Protein AF-A0A2K3NH56-F1 (afdb_monomer_lite)

Sequence (55 aa):
LHWLGDKYFLRGSEGNDIHKTNVPSLRISFRYETWKDEMQYIYAGQATFPEDVDP

InterPro domains:
  IPR006329 AMP deaminase [PF19326] (2-43)
  IPR006329 AMP deaminase [PTHR11359] (2-47)
  IPR032466 Metal-dependent hydrolase [SSF51556] (2-43)

Structure (mmCIF, N/CA/C/O backbone):
data_AF-A0A2K3NH56-F1
#
_entry.id   AF-A0A2K3NH56-F1
#
loop_
_atom_site.group_PDB
_atom_site.id
_atom_site.type_symbol
_atom_site.label_atom_id
_atom_site.label_alt_id
_atom_site.label_comp_id
_atom_site.label_asym_id
_atom_site.label_entity_id
_atom_site.label_seq_id
_atom_site.pdbx_PDB_ins_code
_atom_site.Cartn_x
_atom_site.Cartn_y
_atom_site.Cartn_z
_atom_site.occupancy
_atom_site.B_iso_or_equiv
_atom_site.auth_seq_id
_atom_site.auth_comp_id
_atom_site.auth_asym_id
_atom_site.auth_atom_id
_atom_site.pdbx_PDB_model_num
ATOM 1 N N . LEU A 1 1 ? 3.287 6.929 -17.500 1.00 68.50 1 LEU A N 1
ATOM 2 C CA . LEU A 1 1 ? 3.694 5.503 -17.580 1.00 68.50 1 LEU A CA 1
ATOM 3 C C . LEU A 1 1 ? 5.188 5.298 -17.908 1.00 68.50 1 LEU A C 1
ATOM 5 O O . LEU A 1 1 ? 5.719 4.217 -17.685 1.00 68.50 1 LEU A O 1
ATOM 9 N N . HIS A 1 2 ? 5.928 6.327 -18.357 1.00 87.88 2 HIS A N 1
ATOM 10 C CA . HIS A 1 2 ? 7.366 6.186 -18.642 1.00 87.88 2 HIS A CA 1
ATOM 11 C C . HIS A 1 2 ? 8.209 5.865 -17.390 1.00 87.88 2 HIS A C 1
ATOM 13 O O . HIS A 1 2 ? 9.011 4.939 -17.429 1.00 87.88 2 HIS A O 1
ATOM 19 N N . TRP A 1 3 ? 7.951 6.550 -16.271 1.00 89.94 3 TRP A N 1
ATOM 20 C CA . TRP A 1 3 ? 8.865 6.610 -15.122 1.00 89.94 3 TRP A CA 1
ATOM 21 C C . TRP A 1 3 ? 8.694 5.531 -14.047 1.00 89.94 3 TRP A C 1
ATOM 23 O O . TRP A 1 3 ? 9.674 5.181 -13.409 1.00 89.94 3 TRP A O 1
ATOM 33 N N . LEU A 1 4 ? 7.478 5.026 -13.815 1.00 90.62 4 LEU A N 1
ATOM 34 C CA . LEU A 1 4 ? 7.181 4.149 -12.664 1.00 90.62 4 LEU A CA 1
ATOM 35 C C . LEU A 1 4 ? 6.700 2.746 -13.050 1.00 90.62 4 LEU A C 1
ATOM 37 O O . LEU A 1 4 ? 6.701 1.854 -12.214 1.00 90.62 4 LEU A O 1
ATOM 41 N N . GLY A 1 5 ? 6.313 2.553 -14.312 1.00 92.00 5 GLY A N 1
ATOM 42 C CA . GLY A 1 5 ? 5.708 1.312 -14.793 1.00 92.00 5 GLY A CA 1
ATOM 43 C C . GLY A 1 5 ? 4.262 1.530 -15.202 1.00 92.00 5 GLY A C 1
ATOM 44 O O . GLY A 1 5 ? 3.680 2.585 -14.930 1.00 92.00 5 GLY A O 1
ATOM 45 N N . ASP A 1 6 ? 3.696 0.538 -15.887 1.00 93.56 6 ASP A N 1
ATOM 46 C CA . ASP A 1 6 ? 2.350 0.678 -16.436 1.00 93.56 6 ASP A CA 1
ATOM 47 C C . ASP A 1 6 ? 1.248 0.542 -15.379 1.00 93.56 6 ASP A C 1
ATOM 49 O O . ASP A 1 6 ? 0.139 1.034 -15.549 1.00 93.56 6 ASP A O 1
ATOM 53 N N . LYS A 1 7 ? 1.593 -0.082 -14.253 1.00 94.12 7 LYS A N 1
ATOM 54 C CA . LYS A 1 7 ? 0.690 -0.413 -13.153 1.00 94.12 7 LYS A CA 1
ATOM 55 C C . LYS A 1 7 ? 0.827 0.516 -11.950 1.00 94.12 7 LYS A C 1
ATOM 57 O O . LYS A 1 7 ? 0.354 0.177 -10.879 1.00 94.12 7 LYS A O 1
ATOM 62 N N . TYR A 1 8 ? 1.457 1.682 -12.101 1.00 92.94 8 TYR A N 1
ATOM 63 C CA . TYR A 1 8 ? 1.757 2.578 -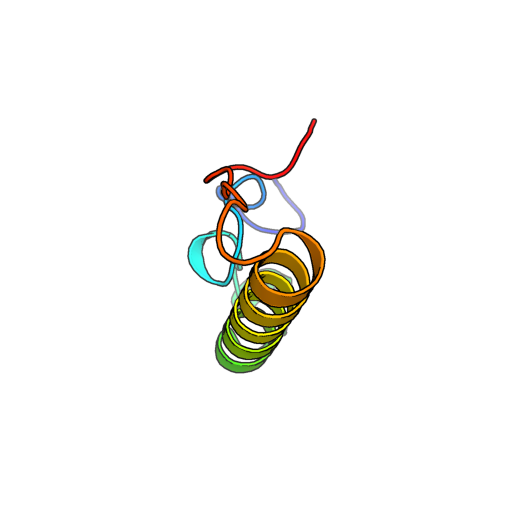10.970 1.00 92.94 8 TYR A CA 1
ATOM 64 C C . TYR A 1 8 ? 0.524 3.001 -10.147 1.00 92.94 8 TYR A C 1
ATOM 66 O O . TYR A 1 8 ? 0.676 3.457 -9.018 1.00 92.94 8 TYR A O 1
ATOM 74 N N . PHE A 1 9 ? -0.671 2.901 -10.734 1.00 93.25 9 PHE A N 1
ATOM 75 C CA . PHE A 1 9 ? -1.949 3.211 -10.101 1.00 93.25 9 PHE A CA 1
ATOM 76 C C . PHE A 1 9 ? -2.446 2.101 -9.165 1.00 93.25 9 PHE A C 1
ATOM 78 O O . PHE A 1 9 ? -3.340 2.365 -8.374 1.00 93.25 9 PHE A O 1
ATOM 85 N N . LEU A 1 10 ? -1.874 0.893 -9.213 1.00 94.62 10 LEU A N 1
ATOM 86 C CA . LEU A 1 10 ? -2.183 -0.174 -8.263 1.00 94.62 10 LEU A CA 1
ATOM 87 C C . LEU A 1 10 ? -1.485 0.095 -6.929 1.00 94.62 10 LEU A C 1
ATOM 89 O O . LEU A 1 10 ? -0.311 0.475 -6.877 1.00 94.62 10 LEU A O 1
ATOM 93 N N . ARG A 1 11 ? -2.190 -0.151 -5.828 1.00 93.19 11 ARG A N 1
ATOM 94 C CA . ARG A 1 11 ? 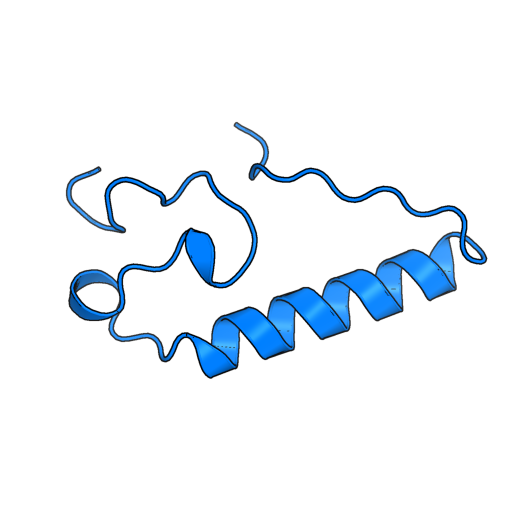-1.645 -0.020 -4.478 1.00 93.19 11 ARG A CA 1
ATOM 95 C C . ARG A 1 11 ? -0.793 -1.242 -4.110 1.00 93.19 11 ARG A C 1
ATOM 97 O O . ARG A 1 11 ? -0.999 -2.355 -4.585 1.00 93.19 11 ARG A O 1
ATOM 104 N N . GLY A 1 12 ? 0.179 -1.038 -3.222 1.00 93.50 12 GLY A N 1
ATOM 105 C CA . GLY A 1 12 ? 1.079 -2.101 -2.776 1.00 93.50 12 GLY A CA 1
ATOM 106 C C . GLY A 1 12 ? 2.167 -2.433 -3.800 1.00 93.50 12 GLY A C 1
ATOM 107 O O . GLY A 1 12 ? 2.551 -1.600 -4.621 1.00 93.50 12 GLY A O 1
ATOM 108 N N . SER A 1 13 ? 2.737 -3.634 -3.707 1.00 95.56 13 SER A N 1
ATOM 109 C CA . SER A 1 13 ? 3.862 -4.054 -4.553 1.00 95.56 13 SER A CA 1
ATOM 110 C C . SER A 1 13 ? 3.464 -4.381 -5.992 1.00 95.56 13 SER A C 1
ATOM 112 O O . SER A 1 13 ? 4.329 -4.338 -6.865 1.00 95.56 13 SER A O 1
ATOM 114 N N . GLU A 1 14 ? 2.177 -4.610 -6.257 1.00 94.69 14 GLU A N 1
ATOM 115 C CA . GLU A 1 14 ? 1.634 -4.861 -7.599 1.00 94.69 14 GLU A CA 1
ATOM 116 C C . GLU A 1 14 ? 1.799 -3.667 -8.549 1.00 94.69 14 GLU A C 1
ATOM 118 O O . GLU A 1 14 ? 1.910 -3.845 -9.764 1.00 94.69 14 GLU A O 1
ATOM 123 N N . GLY A 1 15 ? 1.864 -2.447 -8.005 1.00 94.50 15 GLY A N 1
ATOM 124 C CA . GLY A 1 15 ? 2.107 -1.238 -8.789 1.00 94.50 15 GLY A CA 1
ATOM 125 C C . GLY A 1 15 ? 3.579 -0.909 -9.031 1.00 94.50 15 GLY A C 1
ATOM 126 O O . GLY A 1 15 ? 3.889 0.065 -9.718 1.00 94.50 15 GLY A O 1
ATOM 127 N N . ASN A 1 16 ? 4.505 -1.697 -8.479 1.00 96.00 16 ASN A N 1
ATOM 128 C CA . ASN A 1 16 ? 5.934 -1.418 -8.548 1.00 96.00 16 ASN A CA 1
ATOM 129 C C . ASN A 1 16 ? 6.623 -2.150 -9.699 1.00 96.00 16 ASN A C 1
ATOM 131 O O . ASN A 1 16 ? 6.779 -3.370 -9.670 1.00 96.00 16 ASN A O 1
ATOM 135 N N . ASP A 1 17 ? 7.167 -1.386 -10.641 1.00 96.56 17 ASP A N 1
ATOM 136 C CA . ASP A 1 17 ? 8.164 -1.886 -11.582 1.00 96.56 17 ASP A CA 1
ATOM 137 C C . ASP A 1 17 ? 9.577 -1.635 -11.032 1.00 96.56 17 ASP A C 1
ATOM 139 O O . ASP A 1 17 ? 10.114 -0.525 -11.112 1.00 96.56 17 ASP A O 1
ATOM 143 N N . ILE A 1 18 ? 10.197 -2.682 -10.477 1.00 96.31 18 ILE A N 1
ATOM 144 C CA . ILE A 1 18 ? 11.540 -2.603 -9.881 1.00 96.31 18 ILE A CA 1
ATOM 145 C C . ILE A 1 18 ? 12.603 -2.125 -10.877 1.00 96.31 18 ILE A C 1
ATOM 147 O O . ILE A 1 18 ? 13.548 -1.447 -10.472 1.00 96.31 18 ILE A O 1
ATOM 151 N N . HIS A 1 19 ? 12.450 -2.421 -12.171 1.00 95.25 19 HIS A N 1
ATOM 152 C CA . HIS A 1 19 ? 13.422 -2.026 -13.191 1.00 95.25 19 HIS A CA 1
ATOM 153 C C . HIS A 1 19 ? 13.408 -0.521 -13.463 1.00 95.25 19 HIS A C 1
ATOM 155 O O . HIS A 1 19 ? 14.379 0.014 -13.996 1.00 95.25 19 HIS A O 1
ATOM 161 N N . LYS A 1 20 ? 12.332 0.168 -13.072 1.00 95.81 20 LYS A N 1
ATOM 162 C CA . LYS A 1 20 ? 12.198 1.620 -13.190 1.00 95.81 20 LYS A CA 1
ATOM 163 C C . LYS A 1 20 ? 12.426 2.339 -11.869 1.00 95.81 20 LYS A C 1
ATOM 165 O O . LYS A 1 20 ? 13.096 3.366 -11.836 1.00 95.81 20 LYS A O 1
ATOM 170 N N . THR A 1 21 ? 11.881 1.808 -10.777 1.00 95.19 21 THR A N 1
ATOM 171 C CA . THR A 1 21 ? 11.942 2.465 -9.465 1.00 95.19 21 THR A CA 1
ATOM 172 C C . THR A 1 21 ? 13.246 2.184 -8.724 1.00 95.19 21 THR A C 1
ATOM 174 O O . THR A 1 21 ? 13.613 2.952 -7.837 1.00 95.19 21 THR A O 1
ATOM 177 N N . ASN A 1 22 ? 13.940 1.088 -9.055 1.00 96.62 22 ASN A N 1
ATOM 178 C CA . ASN A 1 22 ? 15.069 0.546 -8.293 1.00 96.62 22 ASN A CA 1
ATOM 179 C C . ASN A 1 22 ? 14.721 0.291 -6.810 1.00 96.62 22 ASN A C 1
ATOM 181 O O . ASN A 1 22 ? 15.568 0.354 -5.917 1.00 96.62 22 ASN A O 1
ATOM 185 N N . VAL A 1 23 ? 13.440 0.029 -6.535 1.00 96.25 23 VAL A N 1
ATOM 186 C CA . VAL A 1 23 ? 12.926 -0.258 -5.199 1.00 96.25 23 VAL A CA 1
ATOM 187 C C . VAL A 1 23 ? 12.537 -1.732 -5.109 1.00 96.25 23 VAL A C 1
ATOM 189 O O . VAL A 1 23 ? 11.661 -2.167 -5.859 1.00 96.25 23 VAL A O 1
ATOM 192 N N . PRO A 1 24 ? 13.094 -2.497 -4.150 1.00 97.81 24 PRO A N 1
ATOM 193 C CA . PRO A 1 24 ? 12.661 -3.866 -3.907 1.00 97.81 24 PRO A CA 1
ATOM 194 C C . PRO A 1 24 ? 11.171 -3.939 -3.567 1.00 97.81 24 PRO A C 1
ATOM 196 O O . PRO A 1 24 ? 10.709 -3.243 -2.657 1.00 97.81 24 PRO A O 1
ATOM 199 N N . SER A 1 25 ? 10.436 -4.835 -4.230 1.00 96.25 25 SER A N 1
ATOM 200 C CA . SER A 1 25 ? 9.001 -5.032 -3.979 1.00 96.25 25 SER A CA 1
ATOM 201 C C . SER A 1 25 ? 8.707 -5.394 -2.522 1.00 96.25 25 SER A C 1
ATOM 203 O O . SER A 1 25 ? 7.708 -4.938 -1.980 1.00 96.25 25 SER A O 1
ATOM 205 N N . LEU A 1 26 ? 9.629 -6.090 -1.841 1.00 97.50 26 LEU A N 1
ATOM 206 C CA . LEU A 1 26 ? 9.529 -6.382 -0.406 1.00 97.50 26 LEU A CA 1
ATOM 207 C C . LEU A 1 26 ? 9.378 -5.113 0.450 1.00 97.50 26 LEU A C 1
ATOM 209 O O . LEU A 1 26 ? 8.588 -5.106 1.391 1.00 97.50 26 LEU A O 1
ATOM 213 N N . ARG A 1 27 ? 10.087 -4.023 0.115 1.00 97.81 27 ARG A N 1
ATOM 214 C CA . ARG A 1 27 ? 9.985 -2.748 0.847 1.00 97.81 27 ARG A CA 1
ATOM 215 C C . ARG A 1 27 ? 8.583 -2.155 0.729 1.00 97.81 27 ARG A C 1
ATOM 217 O O . ARG A 1 27 ? 8.066 -1.598 1.693 1.00 97.81 27 ARG A O 1
ATOM 224 N N . ILE A 1 28 ? 7.991 -2.254 -0.459 1.00 96.62 28 ILE A N 1
ATOM 225 C CA . ILE A 1 28 ? 6.658 -1.717 -0.734 1.00 96.62 28 ILE A CA 1
ATOM 226 C C . ILE A 1 28 ? 5.590 -2.601 -0.098 1.00 96.62 28 ILE A C 1
ATOM 228 O O . ILE A 1 28 ? 4.690 -2.061 0.537 1.00 96.62 28 ILE A O 1
ATOM 232 N N . SER A 1 29 ? 5.735 -3.929 -0.174 1.00 97.12 29 SER A N 1
ATOM 233 C CA . SER A 1 29 ? 4.864 -4.866 0.541 1.00 97.12 29 SER A CA 1
ATOM 234 C C . SER A 1 29 ? 4.867 -4.576 2.039 1.00 97.12 29 SER A C 1
ATOM 236 O O . SER A 1 29 ? 3.806 -4.350 2.602 1.00 97.12 29 SER A O 1
ATOM 238 N N . PHE A 1 30 ? 6.042 -4.477 2.671 1.00 97.94 30 PHE A N 1
ATOM 239 C CA . PHE A 1 30 ? 6.136 -4.160 4.099 1.00 97.94 30 PHE A CA 1
ATOM 240 C C . PHE A 1 30 ? 5.414 -2.852 4.442 1.00 97.94 30 PHE A C 1
ATOM 242 O O . PHE A 1 30 ? 4.574 -2.828 5.333 1.00 97.94 30 PHE A O 1
ATOM 249 N N . ARG A 1 31 ? 5.681 -1.776 3.688 1.00 97.38 31 ARG A N 1
ATOM 250 C CA . ARG A 1 31 ? 5.026 -0.480 3.908 1.00 97.38 31 ARG A CA 1
ATOM 251 C C . ARG A 1 31 ? 3.504 -0.560 3.751 1.00 97.38 31 ARG A C 1
ATOM 253 O O . ARG A 1 31 ? 2.791 0.104 4.496 1.00 97.38 31 ARG A O 1
ATOM 260 N N . TYR A 1 32 ? 3.018 -1.328 2.778 1.00 96.75 32 TYR A N 1
ATOM 261 C CA . TYR A 1 32 ? 1.589 -1.507 2.540 1.00 96.75 32 TYR A CA 1
ATOM 262 C C . TYR A 1 32 ? 0.914 -2.298 3.665 1.00 96.75 32 TYR A C 1
ATOM 264 O O . TYR A 1 32 ? -0.135 -1.874 4.142 1.00 96.75 32 TYR A O 1
ATOM 272 N N . GLU A 1 33 ? 1.529 -3.387 4.131 1.00 97.25 33 GLU A N 1
ATOM 273 C CA . GLU A 1 33 ? 1.028 -4.158 5.275 1.00 97.25 33 GLU A CA 1
ATOM 274 C C . GLU A 1 33 ? 0.993 -3.310 6.552 1.00 97.25 33 GLU A C 1
ATOM 276 O O . GLU A 1 33 ? -0.055 -3.216 7.182 1.00 97.25 33 GLU A O 1
ATOM 281 N N . THR A 1 34 ? 2.075 -2.590 6.876 1.00 98.00 34 THR A N 1
ATOM 282 C CA . THR A 1 34 ? 2.107 -1.702 8.052 1.00 98.00 34 THR A CA 1
ATOM 283 C C . THR A 1 34 ? 1.013 -0.639 7.997 1.00 98.00 34 THR A C 1
ATOM 285 O O . THR A 1 34 ? 0.326 -0.411 8.987 1.00 98.00 34 THR A O 1
ATOM 288 N N . TRP A 1 35 ? 0.803 -0.016 6.836 1.00 96.50 35 TRP A N 1
ATOM 289 C CA . TRP A 1 35 ? -0.280 0.950 6.672 1.00 96.50 35 TRP A CA 1
ATOM 290 C C . TRP A 1 35 ? -1.661 0.314 6.892 1.00 96.50 35 TRP A C 1
ATOM 292 O O . TRP A 1 35 ? -2.500 0.907 7.567 1.00 96.50 35 TRP A O 1
ATOM 302 N N . LYS A 1 36 ? -1.908 -0.892 6.361 1.00 96.75 36 LYS A N 1
ATOM 303 C CA . LYS A 1 36 ? -3.172 -1.606 6.600 1.00 96.75 36 LYS A CA 1
ATOM 304 C C . LYS A 1 36 ? -3.379 -1.893 8.084 1.00 96.75 36 LYS A C 1
ATOM 306 O O . LYS A 1 36 ?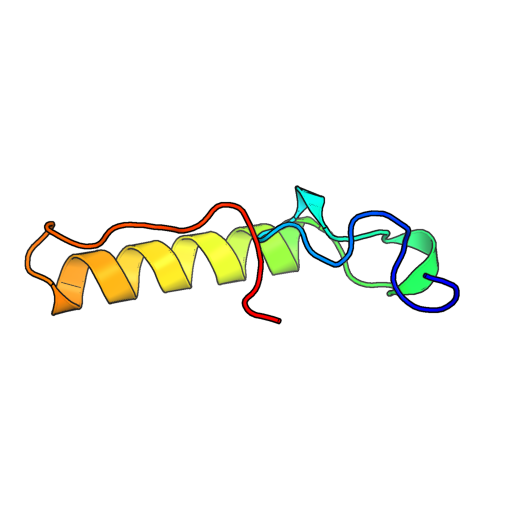 -4.480 -1.664 8.580 1.00 96.75 36 LYS A O 1
ATOM 311 N N . ASP A 1 37 ? -2.341 -2.338 8.785 1.00 97.94 37 ASP A N 1
ATOM 312 C CA . ASP A 1 37 ? -2.400 -2.614 10.222 1.00 97.94 37 ASP A CA 1
ATOM 313 C C . ASP A 1 37 ? -2.719 -1.345 11.025 1.00 97.94 37 ASP A C 1
ATOM 315 O O . ASP A 1 37 ? -3.614 -1.351 11.872 1.00 97.94 37 ASP A O 1
ATOM 319 N N . GLU A 1 38 ? -2.050 -0.230 10.718 1.00 98.38 38 GLU A N 1
ATOM 320 C CA . GLU A 1 38 ? -2.301 1.072 11.347 1.00 98.38 38 GLU A CA 1
ATOM 321 C C . GLU A 1 38 ? -3.736 1.556 11.105 1.00 98.38 38 GLU A C 1
ATOM 323 O O . GLU A 1 38 ? -4.412 2.005 12.033 1.00 98.38 38 GLU A O 1
ATOM 328 N N . MET A 1 39 ? -4.232 1.439 9.871 1.00 97.81 39 MET A N 1
ATOM 329 C CA . MET A 1 39 ? -5.609 1.806 9.543 1.00 97.81 39 MET A CA 1
ATOM 330 C C . MET A 1 39 ? -6.610 0.903 10.265 1.00 97.81 39 MET A C 1
ATOM 332 O O . MET A 1 39 ? -7.554 1.415 10.865 1.00 97.81 39 MET A O 1
ATOM 336 N N . GLN A 1 40 ? -6.409 -0.420 10.274 1.00 97.94 40 GLN A N 1
ATOM 337 C CA . GLN A 1 40 ? -7.295 -1.311 11.026 1.00 97.94 40 GLN A CA 1
ATOM 338 C C . GLN A 1 40 ? -7.307 -0.967 12.512 1.00 97.94 40 GLN A C 1
ATOM 340 O O . GLN A 1 40 ? -8.373 -0.966 13.124 1.00 97.94 40 GLN A O 1
ATOM 345 N N . TYR A 1 41 ? -6.156 -0.627 13.089 1.00 97.88 41 TYR A N 1
ATOM 346 C CA . TYR A 1 41 ? -6.077 -0.216 14.484 1.00 97.88 41 TYR A CA 1
ATOM 347 C C . TYR A 1 41 ? -6.898 1.054 14.758 1.00 97.88 41 TYR A C 1
ATOM 349 O O . TYR A 1 41 ? -7.722 1.072 15.672 1.00 97.88 41 TYR A O 1
ATOM 357 N N . ILE A 1 42 ? -6.728 2.098 13.940 1.00 98.12 42 ILE A N 1
ATOM 358 C CA . ILE A 1 42 ? -7.421 3.387 14.111 1.00 98.12 42 ILE A CA 1
ATOM 359 C C . ILE A 1 42 ? -8.936 3.246 13.931 1.00 98.12 42 ILE A C 1
ATOM 361 O O . ILE A 1 42 ? -9.707 3.822 14.697 1.00 98.12 42 ILE A O 1
ATOM 365 N N . TYR A 1 43 ? -9.371 2.465 12.943 1.00 97.88 43 TYR A N 1
ATOM 366 C CA . TYR A 1 43 ? -10.787 2.267 12.628 1.00 97.88 43 TYR A CA 1
ATOM 367 C C . TYR A 1 43 ? -11.424 1.098 13.391 1.00 97.88 43 TYR A C 1
ATOM 369 O O . TYR A 1 43 ? -12.492 0.632 13.002 1.00 97.88 43 TYR A O 1
ATOM 377 N N . ALA A 1 44 ? -10.788 0.601 14.457 1.00 97.12 44 ALA A N 1
ATOM 378 C CA . ALA A 1 44 ? -11.295 -0.506 15.271 1.00 97.12 44 ALA A CA 1
ATOM 379 C C . ALA A 1 44 ? -11.713 -1.742 14.440 1.00 97.12 44 ALA A C 1
ATOM 381 O O . ALA A 1 44 ? -12.746 -2.365 14.687 1.00 97.12 44 ALA A O 1
ATOM 382 N N . GLY A 1 45 ? -10.915 -2.083 13.427 1.00 95.38 45 GLY A N 1
ATOM 383 C CA . GLY A 1 45 ? -11.148 -3.211 12.525 1.00 95.38 45 GLY A CA 1
ATOM 384 C C . GLY A 1 45 ? -12.134 -2.936 11.383 1.00 95.38 45 GLY A C 1
ATOM 385 O O . GLY A 1 45 ? -12.495 -3.862 10.662 1.00 95.38 45 GLY A O 1
ATOM 386 N N . GLN A 1 46 ? -12.603 -1.695 11.218 1.00 96.38 46 GLN A N 1
ATOM 387 C CA . GLN A 1 46 ? -13.587 -1.316 10.196 1.00 96.38 46 GLN A CA 1
ATOM 388 C C . GLN A 1 46 ? -12.964 -0.595 8.989 1.00 96.38 46 GLN A C 1
ATOM 390 O O . GLN A 1 46 ? -13.687 0.002 8.189 1.00 96.38 46 GLN A O 1
ATOM 395 N N . ALA A 1 47 ? -11.633 -0.623 8.840 1.00 96.06 47 ALA A N 1
ATOM 396 C CA . ALA A 1 47 ? -10.978 0.015 7.702 1.00 96.06 47 ALA A CA 1
ATOM 397 C C . ALA A 1 47 ? -1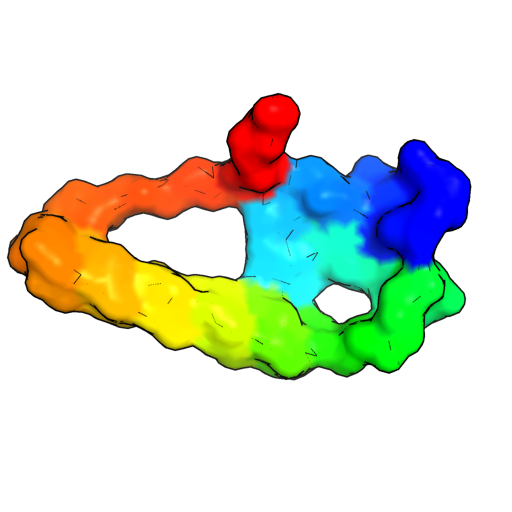1.234 -0.778 6.411 1.00 96.06 47 ALA A C 1
ATOM 399 O O . ALA A 1 47 ? -11.137 -2.008 6.387 1.00 96.06 47 ALA A O 1
ATOM 400 N N . THR A 1 48 ? -11.509 -0.055 5.326 1.00 94.12 48 THR A N 1
ATOM 401 C CA . THR A 1 48 ? -11.595 -0.603 3.966 1.00 94.12 48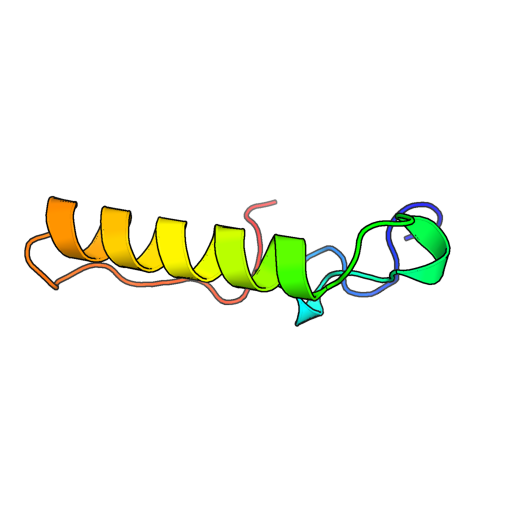 THR A CA 1
ATOM 402 C C . THR A 1 48 ? -10.393 -0.134 3.158 1.00 94.12 48 THR A C 1
ATOM 404 O O . THR A 1 48 ? -9.875 0.962 3.379 1.00 94.12 48 THR A O 1
ATOM 407 N N . PHE A 1 49 ? -9.921 -0.975 2.240 1.00 93.00 49 PHE A N 1
ATOM 408 C CA . PHE A 1 49 ? -8.714 -0.701 1.467 1.00 93.00 49 PHE A CA 1
ATOM 409 C C . PHE A 1 49 ? -9.041 -0.637 -0.021 1.00 93.00 49 PHE A C 1
ATOM 411 O O . PHE A 1 49 ? -9.518 -1.634 -0.562 1.00 93.00 49 PHE A O 1
ATOM 418 N N . PRO A 1 50 ? -8.783 0.496 -0.692 1.00 91.12 50 PRO A N 1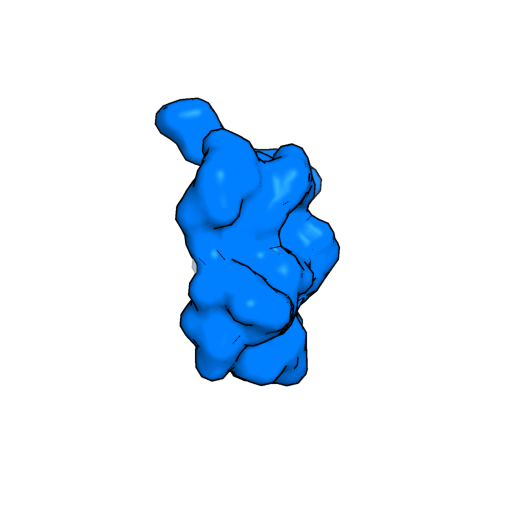
ATOM 419 C CA . PRO A 1 50 ? -8.891 0.563 -2.140 1.00 91.12 50 PRO A CA 1
ATOM 420 C C . PRO A 1 50 ? -7.741 -0.208 -2.802 1.00 91.12 50 PRO A C 1
ATOM 422 O O . PRO A 1 50 ? -6.612 -0.217 -2.297 1.00 91.12 50 PRO A O 1
ATOM 425 N N . GLU A 1 51 ? -8.038 -0.837 -3.940 1.00 88.19 51 GLU A N 1
ATOM 426 C CA . GLU A 1 51 ? -7.044 -1.524 -4.778 1.00 88.19 51 GLU A CA 1
ATOM 427 C C . GLU A 1 51 ? -6.140 -0.527 -5.513 1.00 88.19 51 GLU A C 1
ATOM 429 O O . GLU A 1 51 ? -4.945 -0.775 -5.667 1.00 88.19 51 GLU A O 1
ATOM 434 N N . ASP A 1 52 ? -6.687 0.633 -5.873 1.00 91.50 52 ASP A N 1
ATOM 435 C CA . ASP A 1 52 ? -5.972 1.683 -6.588 1.00 91.50 52 ASP A CA 1
ATOM 436 C C . ASP A 1 52 ? -5.479 2.804 -5.650 1.00 91.50 52 ASP A C 1
ATOM 438 O O . ASP A 1 52 ? -5.924 2.988 -4.505 1.00 91.50 52 ASP A O 1
ATOM 442 N N . VAL A 1 53 ? -4.490 3.553 -6.129 1.00 84.56 53 VAL A N 1
ATOM 443 C CA . VAL A 1 53 ? -4.042 4.810 -5.528 1.00 84.56 53 VAL A CA 1
ATOM 444 C C . VAL A 1 53 ? -4.971 5.926 -6.011 1.00 84.56 53 VAL A C 1
ATOM 446 O O . VAL A 1 53 ? -5.340 5.946 -7.185 1.00 84.56 53 VAL A O 1
ATOM 449 N N . ASP A 1 54 ? -5.368 6.830 -5.111 1.00 77.25 54 ASP A N 1
ATOM 450 C CA . ASP A 1 54 ? -6.260 7.941 -5.460 1.00 77.25 54 ASP A CA 1
ATOM 451 C C . ASP A 1 54 ? -5.659 8.793 -6.606 1.00 77.25 54 ASP A C 1
ATOM 453 O O . ASP A 1 54 ? -4.432 8.952 -6.636 1.00 77.25 54 ASP A O 1
ATOM 457 N N . PRO A 1 55 ? -6.482 9.307 -7.547 1.00 64.88 55 PRO A N 1
ATOM 458 C CA . PRO A 1 55 ? -6.016 10.110 -8.683 1.00 64.88 55 PRO A CA 1
ATOM 459 C C . PRO A 1 55 ? -5.256 11.387 -8.307 1.00 64.88 55 PRO A C 1
ATOM 461 O O . PRO A 1 55 ? -5.628 12.035 -7.301 1.00 64.88 55 PRO A O 1
#

Radius of gyration: 12.56 Å; chains: 1; bounding box: 29×16×34 Å

Organism: Trifolium pratense (NCBI:txid57577)

Foldseek 3Di:
DVAADPQCFFQALSNGDCVRPVDPSVVRNVVRVVVVVVQCVVVVNPDDDDRTDDD

Secondary structure (DSSP, 8-state):
-TTT-TTTTBSGGGG--HHHH---HHHHHHHHHHHHHHHHHHTTT-----SBPP-

pLDDT: mean 93.75, std 6.46, range [64.88, 98.38]